Protein AF-A0A9D4WPU5-F1 (afdb_monomer)

pLDDT: mean 88.16, std 7.93, range [56.84, 96.0]

Nearest PDB structures (foldseek):
  7r2e-assembly1_A  TM=6.143E-01  e=4.279E-03  Homo sapiens
  7r2e-assembly2_B  TM=6.223E-01  e=8.852E-03  Homo sapiens
  3eay-assembly1_A  TM=6.093E-01  e=3.320E-02  Homo sapiens

Secondary structure (DSSP, 8-state):
-BTTTTEEEE--TT---GGG-HHHHHHHHHHHHHHHHHTT----PPPEEEE------SSSS-HHHHHHHHHHHHHHHT-S---TT-SS--SPPPHHHHHHHHHHHHHHHHHTT--

InterPro domains:
  IPR003653 Ulp1 protease family, C-terminal catalytic domain [PF02902] (8-72)
  IPR003653 Ulp1 protease family, C-terminal catalytic domain [PS50600] (1-74)
  IPR038765 Papain-like cysteine peptidase superfamily [SSF54001] (4-106)

Foldseek 3Di:
DDLVQLEAEDEFQAPDDCVVVVVVVVVVQVVSVVVCVVVVPPDPDDRHYAYALAAHDPDDPCRVLSVVLVVVLCVVVVDPDCDSDNDVDSHHDDPVSSVVSVVVVVVVCVVVVVD

Sequence (115 aa):
MDLSRLIVYYLDSLSGDWSKYPNMKKTVDAAIIKFRTKKNYRNRKDITWIRVQCPQQNNSVDCGFFVLRFMRDIIALNRIDIPKMYFEEYKSYSRANLDEMKDELCQFIVDQRII

Structure (mmCIF, N/CA/C/O backbone):
data_AF-A0A9D4WPU5-F1
#
_entry.id   AF-A0A9D4WPU5-F1
#
loop_
_atom_site.group_PDB
_atom_site.id
_atom_site.type_symbol
_atom_site.label_atom_id
_atom_site.label_alt_id
_atom_site.label_comp_id
_atom_site.label_asym_id
_atom_site.label_entity_id
_atom_site.label_seq_id
_atom_site.pdbx_PDB_ins_code
_atom_site.Cartn_x
_atom_site.Cartn_y
_atom_site.Cartn_z
_atom_site.occupancy
_atom_site.B_iso_or_equiv
_atom_site.auth_seq_id
_atom_site.auth_comp_id
_atom_site.auth_asym_id
_atom_site.auth_atom_id
_atom_site.pdbx_PDB_model_num
ATOM 1 N N . MET A 1 1 ? -7.110 -1.776 3.409 1.00 80.00 1 MET A N 1
ATOM 2 C CA . MET A 1 1 ? -7.495 -1.408 4.792 1.00 80.00 1 MET A CA 1
ATOM 3 C C . MET A 1 1 ? -8.722 -2.219 5.156 1.00 80.00 1 MET A C 1
ATOM 5 O O . MET A 1 1 ? -9.632 -2.273 4.341 1.00 80.00 1 MET A O 1
ATOM 9 N N . ASP A 1 2 ? -8.752 -2.831 6.336 1.00 84.19 2 ASP A N 1
ATOM 10 C CA . ASP A 1 2 ? -9.940 -3.513 6.855 1.00 84.19 2 ASP A CA 1
ATOM 11 C C . ASP A 1 2 ? -10.615 -2.609 7.891 1.00 84.19 2 ASP A C 1
ATOM 13 O O . ASP A 1 2 ? -10.183 -2.503 9.040 1.00 84.19 2 ASP A O 1
ATOM 17 N N . LEU A 1 3 ? -11.676 -1.921 7.469 1.00 81.94 3 LEU A N 1
ATOM 18 C CA . LEU A 1 3 ? -12.419 -0.979 8.310 1.00 81.94 3 LEU A CA 1
ATOM 19 C C . LEU A 1 3 ? -13.286 -1.673 9.370 1.00 81.94 3 LEU A C 1
ATOM 21 O O . LEU A 1 3 ? -13.652 -1.034 10.356 1.00 81.94 3 LEU A O 1
ATOM 25 N N . SER A 1 4 ? -13.603 -2.959 9.190 1.00 80.88 4 SER A N 1
ATOM 26 C CA . SER A 1 4 ? -14.373 -3.738 10.163 1.00 80.88 4 SER A CA 1
ATOM 27 C C . SER A 1 4 ? -13.510 -4.122 11.368 1.00 80.88 4 SER A C 1
ATOM 29 O O . SER A 1 4 ? -13.949 -4.019 12.517 1.00 80.88 4 SER A O 1
ATOM 31 N N . ARG A 1 5 ? -12.247 -4.489 11.106 1.00 84.19 5 ARG A N 1
ATOM 32 C CA . ARG A 1 5 ? -11.247 -4.856 12.119 1.00 84.19 5 ARG A CA 1
ATOM 33 C C . ARG A 1 5 ? -10.349 -3.695 12.544 1.00 84.19 5 ARG A C 1
ATOM 35 O O . ARG A 1 5 ? -9.633 -3.838 13.529 1.00 84.19 5 ARG A O 1
ATOM 42 N N . LEU A 1 6 ? -10.433 -2.553 11.856 1.00 89.19 6 LEU A N 1
ATOM 43 C CA . LEU A 1 6 ? -9.633 -1.340 12.085 1.00 89.19 6 LEU A CA 1
ATOM 44 C C . LEU A 1 6 ? -8.141 -1.560 11.845 1.00 89.19 6 LEU A C 1
ATOM 46 O O . LEU A 1 6 ? -7.293 -1.102 12.612 1.00 89.19 6 LEU A O 1
ATOM 50 N N . ILE A 1 7 ? -7.841 -2.267 10.758 1.00 91.00 7 ILE A N 1
ATOM 51 C CA . ILE A 1 7 ? -6.482 -2.614 10.366 1.00 91.00 7 ILE A CA 1
ATOM 52 C C . ILE A 1 7 ? -6.071 -1.798 9.143 1.00 91.00 7 ILE A C 1
ATOM 54 O O . ILE A 1 7 ? -6.731 -1.805 8.097 1.00 91.00 7 ILE A O 1
ATOM 58 N N . VAL A 1 8 ? -4.930 -1.127 9.263 1.00 92.88 8 VAL A N 1
ATOM 59 C CA . VAL A 1 8 ? -4.227 -0.477 8.161 1.00 92.88 8 VAL A CA 1
ATOM 60 C C . VAL A 1 8 ? -3.057 -1.359 7.756 1.00 92.88 8 VAL A C 1
ATOM 62 O O . VAL A 1 8 ? -2.141 -1.587 8.540 1.00 92.88 8 VAL A O 1
ATOM 65 N N . TYR A 1 9 ? -3.085 -1.840 6.518 1.00 93.62 9 TYR A N 1
ATOM 66 C CA . TYR A 1 9 ? -1.957 -2.537 5.913 1.00 93.62 9 TYR A CA 1
ATOM 67 C C . TYR A 1 9 ? -1.071 -1.498 5.230 1.00 93.62 9 TYR A C 1
ATOM 69 O O . TYR A 1 9 ? -1.534 -0.794 4.333 1.00 93.62 9 TYR A O 1
ATOM 77 N N . TYR A 1 10 ? 0.170 -1.374 5.691 1.00 94.06 10 TYR A N 1
ATOM 78 C CA . TYR A 1 10 ? 1.173 -0.469 5.141 1.00 94.06 10 TYR A CA 1
ATOM 79 C C . TYR A 1 10 ? 2.121 -1.255 4.237 1.00 94.06 10 TYR A C 1
ATOM 81 O O . TYR A 1 10 ? 2.782 -2.192 4.695 1.00 94.06 10 TYR A O 1
ATOM 89 N N . LEU A 1 11 ? 2.163 -0.863 2.965 1.00 93.19 11 LEU A N 1
ATOM 90 C CA . LEU A 1 11 ? 3.029 -1.417 1.931 1.00 93.19 11 LEU A CA 1
ATOM 91 C C . LEU A 1 11 ? 3.910 -0.290 1.399 1.00 93.19 11 LEU A C 1
ATOM 93 O O . LEU A 1 11 ? 3.409 0.793 1.107 1.00 93.19 11 LEU A O 1
ATOM 97 N N . ASP A 1 12 ? 5.207 -0.549 1.286 1.00 92.94 12 ASP A N 1
ATOM 98 C CA . ASP A 1 12 ? 6.205 0.441 0.888 1.00 92.94 12 ASP A CA 1
ATOM 99 C C . ASP A 1 12 ? 7.322 -0.255 0.110 1.00 92.94 12 ASP A C 1
ATOM 101 O O . ASP A 1 12 ? 8.012 -1.127 0.649 1.00 92.94 12 ASP A O 1
ATOM 105 N N . SER A 1 13 ? 7.482 0.120 -1.161 1.00 93.12 13 SER A N 1
ATOM 106 C CA . SER A 1 13 ? 8.464 -0.473 -2.071 1.00 93.12 13 SER A CA 1
ATOM 107 C C . SER A 1 13 ? 9.902 -0.019 -1.800 1.00 93.12 13 SER A C 1
ATOM 109 O O . SER A 1 13 ? 10.814 -0.573 -2.404 1.00 93.12 13 SER A O 1
ATOM 111 N N . LEU A 1 14 ? 10.133 0.952 -0.907 1.00 90.56 14 LEU A N 1
ATOM 112 C CA . LEU A 1 14 ? 11.459 1.475 -0.537 1.00 90.56 14 LEU A CA 1
ATOM 113 C C . LEU A 1 14 ? 11.880 1.116 0.900 1.00 90.56 14 LEU A C 1
ATOM 115 O O . LEU A 1 14 ? 12.785 1.722 1.477 1.00 90.56 14 LEU A O 1
ATOM 119 N N . SER A 1 15 ? 11.245 0.109 1.495 1.00 76.75 15 SER A N 1
ATOM 120 C CA . SER A 1 15 ? 11.591 -0.450 2.806 1.00 76.75 15 SER A CA 1
ATOM 121 C C . SER A 1 15 ? 11.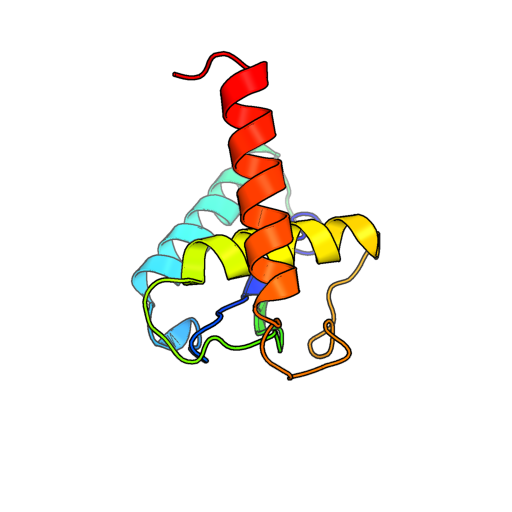501 0.564 3.950 1.00 76.75 15 SER A C 1
ATOM 123 O O . SER A 1 15 ? 12.269 0.514 4.916 1.00 76.75 15 SER A O 1
ATOM 125 N N . GLY A 1 16 ? 10.520 1.462 3.894 1.00 80.00 16 GLY A N 1
ATOM 126 C CA . GLY A 1 16 ? 10.171 2.347 4.997 1.00 80.00 16 GLY A CA 1
ATOM 127 C C . GLY A 1 16 ? 9.222 1.721 6.021 1.00 80.00 16 GLY A C 1
ATOM 128 O O . GLY A 1 16 ? 8.739 0.591 5.892 1.00 80.00 16 GLY A O 1
ATOM 129 N N . ASP A 1 17 ? 8.996 2.492 7.080 1.00 83.06 17 ASP A N 1
ATOM 130 C CA . ASP A 1 17 ? 8.005 2.248 8.123 1.00 83.06 17 ASP A CA 1
ATOM 131 C C . ASP A 1 17 ? 7.231 3.553 8.348 1.00 83.06 17 ASP A C 1
ATOM 133 O O . ASP A 1 17 ? 7.803 4.640 8.215 1.00 83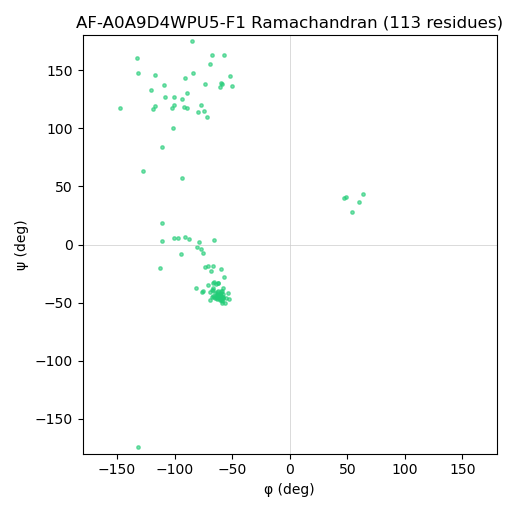.06 17 ASP A O 1
ATOM 137 N N . TRP A 1 18 ? 5.946 3.466 8.705 1.00 88.06 18 TRP A N 1
ATOM 138 C CA . TRP A 1 18 ? 5.102 4.649 8.918 1.00 88.06 18 TRP A CA 1
ATOM 139 C C . TRP A 1 18 ? 5.630 5.576 10.018 1.00 88.06 18 TRP A C 1
ATOM 141 O O . TRP A 1 18 ? 5.275 6.753 10.034 1.00 88.06 18 TRP A O 1
ATOM 151 N N . SER A 1 19 ? 6.474 5.085 10.934 1.00 87.56 19 SER A N 1
ATOM 152 C CA . SER A 1 19 ? 7.158 5.908 11.941 1.00 87.56 19 SER A CA 1
ATOM 153 C C . SER A 1 19 ? 8.003 7.025 11.324 1.00 87.56 19 SER A C 1
ATOM 155 O O . SER A 1 19 ? 8.129 8.087 11.931 1.00 87.56 19 SER A O 1
ATOM 157 N N . LYS A 1 20 ? 8.503 6.840 10.094 1.00 89.62 20 LYS A N 1
ATOM 158 C CA . LYS A 1 20 ? 9.205 7.882 9.328 1.00 89.62 20 LYS A CA 1
ATOM 159 C C . LYS A 1 20 ? 8.266 8.985 8.826 1.00 89.62 20 LYS A C 1
ATOM 161 O O . LYS A 1 20 ? 8.720 10.080 8.507 1.00 89.62 20 LYS A O 1
ATOM 166 N N . TYR A 1 21 ? 6.960 8.718 8.783 1.00 91.19 21 TYR A N 1
ATOM 167 C CA . TYR A 1 21 ? 5.935 9.604 8.229 1.00 91.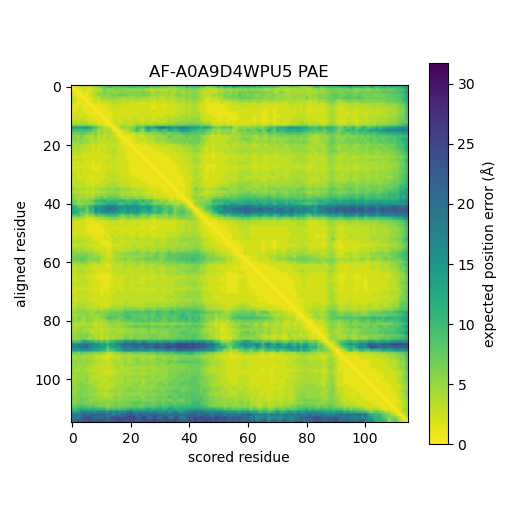19 21 TYR A CA 1
ATOM 168 C C . TYR A 1 21 ? 4.800 9.849 9.243 1.00 91.19 21 TYR A C 1
ATOM 170 O O . TYR A 1 21 ? 3.638 9.507 8.993 1.00 91.19 21 TYR A O 1
ATOM 178 N N . PRO A 1 22 ? 5.088 10.477 10.400 1.00 93.00 22 PRO A N 1
ATOM 179 C CA . PRO A 1 22 ? 4.116 10.627 11.485 1.00 93.00 22 PRO A CA 1
ATOM 180 C C . PRO A 1 22 ? 2.885 11.446 11.076 1.00 93.00 22 PRO A C 1
ATOM 182 O O . PRO A 1 22 ? 1.777 11.162 11.531 1.00 93.00 22 PRO A O 1
ATOM 185 N N . ASN A 1 23 ? 3.051 12.429 10.187 1.00 95.94 23 ASN A N 1
ATOM 186 C CA . ASN A 1 23 ? 1.935 13.227 9.677 1.00 95.94 23 ASN A CA 1
ATOM 187 C C . ASN A 1 23 ? 1.010 12.400 8.778 1.00 95.94 23 ASN A C 1
ATOM 189 O O . ASN A 1 23 ? -0.205 12.486 8.922 1.00 95.94 23 ASN A O 1
ATOM 193 N N . MET A 1 24 ? 1.566 11.540 7.919 1.00 94.25 24 MET A N 1
ATOM 194 C CA . MET A 1 24 ? 0.777 10.610 7.107 1.00 94.25 24 MET A CA 1
ATOM 195 C C . MET A 1 24 ? -0.027 9.668 8.007 1.00 94.25 24 MET A C 1
ATOM 197 O O . MET A 1 24 ? -1.237 9.535 7.821 1.00 94.25 24 MET A O 1
ATOM 201 N N . LYS A 1 25 ? 0.618 9.070 9.019 1.00 94.44 25 LYS A N 1
ATOM 202 C CA . LYS A 1 25 ? -0.065 8.190 9.974 1.00 94.44 25 LYS A CA 1
ATOM 203 C C . LYS A 1 25 ? -1.233 8.908 10.658 1.00 94.44 25 LYS A C 1
ATOM 205 O O . LYS A 1 25 ? -2.352 8.402 10.634 1.00 94.44 25 LYS A O 1
ATOM 210 N N . LYS A 1 26 ? -0.996 10.108 11.203 1.00 95.19 26 LYS A N 1
ATOM 211 C CA . LYS A 1 26 ? -2.032 10.926 11.859 1.00 95.19 26 LYS A CA 1
ATOM 212 C C . LYS A 1 26 ? -3.196 11.249 10.923 1.00 95.19 26 LYS A C 1
ATOM 214 O O . LYS A 1 26 ? -4.348 11.146 11.336 1.00 95.19 26 LYS A O 1
ATOM 219 N N . THR A 1 27 ? -2.914 11.607 9.671 1.00 96.00 27 THR A N 1
ATOM 220 C CA . THR A 1 27 ? -3.948 11.912 8.673 1.00 96.00 27 THR A CA 1
ATOM 221 C C . THR A 1 27 ? -4.814 10.693 8.364 1.00 96.00 27 THR A C 1
ATOM 223 O O . THR A 1 27 ? -6.041 10.802 8.350 1.00 96.00 27 THR A O 1
ATOM 226 N N . VAL A 1 28 ? -4.201 9.523 8.166 1.00 94.50 28 VAL A N 1
ATOM 227 C CA . VAL A 1 28 ? -4.936 8.273 7.920 1.00 94.50 28 VAL A CA 1
ATOM 228 C C . VAL A 1 28 ? -5.756 7.871 9.148 1.00 94.50 28 VAL A C 1
ATOM 230 O O . VAL A 1 28 ? -6.941 7.567 9.010 1.00 94.50 28 VAL A O 1
ATOM 233 N N . ASP A 1 29 ? -5.177 7.945 10.350 1.00 93.88 29 ASP A N 1
ATOM 234 C CA . ASP A 1 29 ? -5.887 7.650 11.599 1.00 93.88 29 ASP A CA 1
ATOM 235 C C . ASP A 1 29 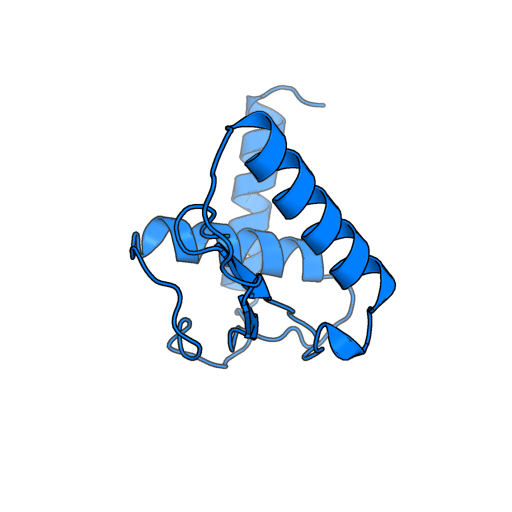? -7.118 8.558 11.767 1.00 93.88 29 ASP A C 1
ATOM 237 O O . ASP A 1 29 ? -8.223 8.079 12.034 1.00 93.8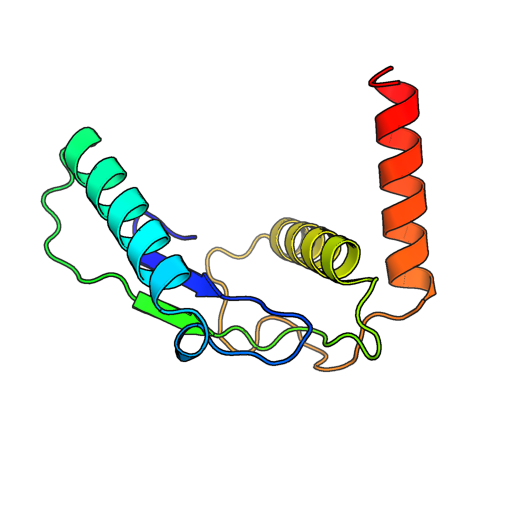8 29 ASP A O 1
ATOM 241 N N . ALA A 1 30 ? -6.962 9.865 11.530 1.00 93.69 30 ALA A N 1
ATOM 242 C CA . ALA A 1 30 ? -8.056 10.830 11.594 1.00 93.69 30 ALA A CA 1
ATOM 243 C C . ALA A 1 30 ? -9.159 10.535 10.563 1.00 93.69 30 ALA A C 1
ATOM 245 O O . ALA A 1 30 ? -10.347 10.638 10.883 1.00 93.69 30 ALA A O 1
ATOM 246 N N . ALA A 1 31 ? -8.794 10.132 9.341 1.00 93.12 31 ALA A N 1
ATOM 247 C CA . ALA A 1 31 ? -9.755 9.753 8.308 1.00 93.12 31 ALA A CA 1
ATOM 248 C C . ALA A 1 31 ? -10.577 8.515 8.713 1.00 93.12 31 ALA A C 1
ATOM 250 O O . ALA A 1 31 ? -11.802 8.516 8.562 1.00 93.12 31 ALA A O 1
ATOM 251 N N . ILE A 1 32 ? -9.932 7.498 9.292 1.00 91.75 32 ILE A N 1
ATOM 252 C CA . ILE A 1 32 ? -10.597 6.283 9.789 1.00 91.75 32 ILE A CA 1
ATOM 253 C C . ILE A 1 32 ? -11.540 6.618 10.947 1.00 91.75 32 ILE A C 1
ATOM 255 O O . ILE A 1 32 ? -12.691 6.177 10.951 1.00 91.75 32 ILE A O 1
ATOM 259 N N . ILE A 1 33 ? -11.087 7.425 11.913 1.00 89.75 33 ILE A N 1
ATOM 260 C CA . ILE A 1 33 ? -11.921 7.877 13.036 1.00 89.75 33 ILE A CA 1
ATOM 261 C C . ILE A 1 33 ? -13.148 8.625 12.507 1.00 89.75 33 ILE A C 1
ATOM 263 O O . ILE A 1 33 ? -14.277 8.287 12.862 1.00 89.75 33 ILE A O 1
ATOM 267 N N . LYS A 1 34 ? -12.956 9.576 11.584 1.00 90.69 34 LYS A N 1
ATOM 268 C CA . LYS A 1 34 ? -14.052 10.336 10.966 1.00 90.69 34 LYS A CA 1
ATOM 269 C C . LYS A 1 34 ? -15.045 9.427 10.238 1.00 90.69 34 LYS A C 1
ATOM 271 O O . LYS A 1 34 ? -16.254 9.632 10.357 1.00 90.69 34 LYS A O 1
ATOM 276 N N . PHE A 1 35 ? -14.562 8.424 9.504 1.00 88.44 35 PHE A N 1
ATOM 277 C CA . PHE A 1 35 ? -15.416 7.445 8.827 1.00 88.44 35 PHE A CA 1
ATOM 278 C C . PHE A 1 35 ? -16.264 6.642 9.823 1.00 88.44 35 PHE A C 1
ATOM 280 O O . PHE A 1 35 ? -17.473 6.504 9.630 1.00 88.44 35 PHE A O 1
ATOM 287 N N . ARG A 1 36 ? -15.662 6.164 10.918 1.00 86.38 36 ARG A N 1
ATOM 288 C CA . ARG A 1 36 ? -16.372 5.401 11.958 1.00 86.38 36 ARG A CA 1
ATOM 289 C C . ARG A 1 36 ? -17.451 6.219 12.642 1.00 86.38 36 ARG A C 1
ATOM 291 O O . ARG A 1 36 ? -18.571 5.728 12.776 1.00 86.38 36 ARG A O 1
ATOM 298 N N . THR A 1 37 ? -17.127 7.454 13.024 1.00 86.31 37 THR A N 1
ATOM 299 C CA . THR A 1 37 ? -18.085 8.378 13.638 1.00 86.31 37 THR A CA 1
ATOM 300 C C . THR A 1 37 ? -19.278 8.594 12.713 1.00 86.31 37 THR A C 1
ATOM 302 O O . THR A 1 37 ? -20.416 8.459 13.148 1.00 86.31 37 THR A O 1
ATOM 305 N N . LYS A 1 38 ? -19.041 8.814 11.411 1.00 88.19 38 LYS A N 1
ATOM 306 C CA . LYS A 1 38 ? -20.119 8.948 10.414 1.00 88.19 38 LYS A CA 1
ATOM 307 C C . LYS A 1 38 ? -20.982 7.692 10.262 1.00 88.19 38 LYS A C 1
ATOM 309 O O . LYS A 1 38 ? -22.167 7.807 9.972 1.00 88.19 38 LYS A O 1
ATOM 314 N N . LYS A 1 39 ? -20.404 6.501 10.420 1.00 85.69 39 LYS A N 1
ATOM 315 C CA . LYS A 1 39 ? -21.120 5.217 10.337 1.00 85.69 39 LYS A CA 1
ATOM 316 C C . LYS A 1 39 ? -21.728 4.769 11.673 1.00 85.69 39 LYS A C 1
ATOM 318 O O . LYS A 1 39 ? -22.272 3.673 11.737 1.00 85.69 39 LYS A O 1
ATOM 323 N N . ASN A 1 40 ? -21.655 5.594 12.725 1.00 82.06 40 ASN A N 1
ATOM 324 C CA . ASN A 1 40 ? -22.115 5.274 14.082 1.00 82.06 40 ASN A CA 1
ATOM 325 C C . ASN A 1 40 ? -21.511 3.978 14.656 1.00 82.06 40 ASN A C 1
ATOM 327 O O . ASN A 1 40 ? -22.112 3.319 15.509 1.00 82.06 40 ASN A O 1
ATOM 331 N N . TYR A 1 41 ? -20.302 3.606 14.223 1.00 81.69 41 TYR A N 1
ATOM 332 C CA . TYR A 1 41 ? -19.612 2.451 14.784 1.00 81.69 41 TYR A CA 1
ATOM 333 C C . TYR A 1 41 ? -19.128 2.776 16.199 1.00 81.69 41 TYR A C 1
ATOM 335 O O . TYR A 1 41 ? -18.181 3.535 16.387 1.00 81.69 41 TYR A O 1
ATOM 343 N N . ARG A 1 42 ? -19.754 2.155 17.204 1.00 69.62 42 ARG A N 1
ATOM 344 C CA . ARG A 1 42 ? -19.439 2.347 18.635 1.00 69.62 42 ARG A CA 1
ATOM 345 C C . ARG A 1 42 ? -18.206 1.582 19.118 1.00 69.62 42 ARG A C 1
ATOM 347 O O . ARG A 1 42 ? -17.898 1.607 20.307 1.00 69.62 42 ARG A O 1
ATOM 354 N N . ASN A 1 43 ? -17.526 0.864 18.224 1.00 68.44 43 ASN A N 1
ATOM 355 C CA . ASN A 1 43 ? -16.360 0.075 18.596 1.00 68.44 43 ASN A CA 1
ATOM 356 C C . ASN A 1 43 ? -15.293 1.019 19.179 1.00 68.44 43 ASN A C 1
ATOM 358 O O . ASN A 1 43 ? -15.080 2.091 18.620 1.00 68.44 43 ASN A O 1
ATOM 362 N N . ARG A 1 44 ? -14.646 0.656 20.290 1.00 68.81 44 ARG A N 1
ATOM 363 C CA . ARG A 1 44 ? -13.581 1.462 20.929 1.00 68.81 44 ARG A CA 1
ATOM 364 C C . ARG A 1 44 ? -12.175 0.963 20.603 1.00 68.81 44 ARG A C 1
ATOM 366 O O . ARG A 1 44 ? -11.210 1.473 21.145 1.00 68.81 44 ARG A O 1
ATOM 373 N N . LYS A 1 45 ? -12.066 -0.035 19.725 1.00 79.69 45 LYS A N 1
ATOM 374 C CA . LYS A 1 45 ? -10.777 -0.582 19.306 1.00 79.69 45 LYS A CA 1
ATOM 375 C C . LYS A 1 45 ? -9.895 0.491 18.661 1.00 79.69 45 LYS A C 1
ATOM 377 O O . LYS A 1 45 ? -10.383 1.298 17.851 1.00 79.69 45 LYS A O 1
ATOM 382 N N . ASP A 1 46 ? -8.618 0.433 19.020 1.00 86.94 46 ASP A N 1
ATOM 383 C CA . ASP A 1 46 ? -7.544 1.219 18.429 1.00 86.94 46 ASP A CA 1
ATOM 384 C C . ASP A 1 46 ? -7.255 0.771 16.995 1.00 86.94 46 ASP A C 1
ATOM 386 O O . ASP A 1 46 ? -7.535 -0.364 16.598 1.00 86.94 46 ASP A O 1
ATOM 390 N N . ILE A 1 47 ? -6.703 1.689 16.205 1.00 92.25 47 ILE A N 1
ATOM 391 C CA . ILE A 1 47 ? -6.297 1.410 14.828 1.00 92.25 47 ILE A CA 1
ATOM 392 C C . ILE A 1 47 ? -4.977 0.642 14.862 1.00 92.25 47 ILE A C 1
ATOM 394 O O . ILE A 1 47 ? -3.966 1.145 15.352 1.00 92.25 47 ILE A O 1
ATOM 398 N N . THR A 1 48 ? -4.980 -0.566 14.304 1.00 92.69 48 THR A N 1
ATOM 399 C CA . THR A 1 48 ? -3.783 -1.406 14.206 1.00 92.69 48 THR A CA 1
ATOM 400 C C . THR A 1 48 ? -3.106 -1.181 12.861 1.00 92.69 48 THR A C 1
ATOM 402 O O . THR A 1 48 ? -3.731 -1.340 11.816 1.00 92.69 48 THR A O 1
ATOM 405 N N . TRP A 1 49 ? -1.821 -0.836 12.875 1.00 93.56 49 TRP A N 1
ATOM 406 C CA . TRP A 1 49 ? -1.004 -0.720 11.667 1.00 93.56 49 TRP A CA 1
ATOM 407 C C . TRP A 1 49 ? -0.148 -1.976 11.505 1.00 93.56 49 TRP A C 1
ATOM 409 O O . TRP A 1 49 ? 0.558 -2.373 12.430 1.00 93.56 49 TRP A O 1
ATOM 419 N N . ILE A 1 50 ? -0.216 -2.610 10.336 1.00 92.06 50 ILE A N 1
ATOM 420 C CA . ILE A 1 50 ? 0.552 -3.809 9.993 1.00 92.06 50 ILE A CA 1
ATOM 421 C C . ILE A 1 50 ? 1.473 -3.468 8.832 1.00 92.06 50 ILE A C 1
ATOM 423 O O . ILE A 1 50 ? 1.010 -3.128 7.744 1.00 92.06 50 ILE A O 1
ATOM 427 N N . ARG A 1 51 ? 2.783 -3.593 9.054 1.00 91.69 51 ARG A N 1
ATOM 428 C CA . ARG A 1 51 ? 3.779 -3.467 7.989 1.00 91.69 51 ARG A CA 1
ATOM 429 C C . ARG A 1 51 ? 3.817 -4.782 7.234 1.00 91.69 51 ARG A C 1
ATOM 431 O O . ARG A 1 51 ? 4.206 -5.798 7.810 1.00 91.69 51 ARG A O 1
ATOM 438 N N . VAL A 1 52 ? 3.413 -4.758 5.973 1.00 91.50 52 VAL A N 1
ATOM 439 C CA . VAL A 1 52 ? 3.438 -5.935 5.106 1.00 91.50 52 VAL A CA 1
ATOM 440 C C . VAL A 1 52 ? 4.793 -5.987 4.414 1.00 91.50 52 VAL A C 1
ATOM 442 O O . VAL A 1 52 ? 5.274 -4.993 3.868 1.00 91.50 52 VAL A O 1
ATOM 445 N N . GLN A 1 53 ? 5.424 -7.151 4.461 1.00 90.00 53 GLN A N 1
ATOM 446 C CA . GLN A 1 53 ? 6.633 -7.420 3.705 1.00 90.00 53 GLN A CA 1
ATOM 447 C C . GLN A 1 53 ? 6.245 -7.615 2.241 1.00 90.00 53 GLN A C 1
ATOM 449 O O . GLN A 1 53 ? 5.485 -8.524 1.920 1.00 90.00 53 GLN A O 1
ATOM 454 N N . CYS A 1 54 ? 6.707 -6.710 1.383 1.00 91.56 54 CYS A N 1
ATOM 455 C CA . CYS A 1 54 ? 6.327 -6.634 -0.025 1.00 91.56 54 CYS A CA 1
ATOM 456 C C . CYS A 1 54 ? 7.567 -6.491 -0.922 1.00 91.56 54 CYS A C 1
ATOM 458 O O . CYS A 1 54 ? 8.625 -6.094 -0.422 1.00 91.56 54 CYS A O 1
ATOM 460 N N . PRO A 1 55 ? 7.458 -6.793 -2.227 1.00 93.19 55 PRO A N 1
ATOM 461 C CA . PRO A 1 55 ? 8.519 -6.565 -3.205 1.00 93.19 55 PRO A CA 1
ATOM 462 C C . PRO A 1 55 ? 9.086 -5.145 -3.154 1.00 93.19 55 PRO A C 1
ATOM 464 O O . PRO A 1 55 ? 8.349 -4.164 -3.055 1.00 93.19 55 PRO A O 1
ATOM 467 N N . GLN A 1 56 ? 10.412 -5.039 -3.221 1.00 92.81 56 GLN A N 1
ATOM 468 C CA . GLN A 1 56 ? 11.141 -3.781 -3.049 1.00 92.81 56 GLN A CA 1
ATOM 469 C C . GLN A 1 56 ? 11.719 -3.312 -4.376 1.00 92.81 56 GLN A C 1
ATOM 471 O O . GLN A 1 56 ? 12.244 -4.125 -5.127 1.00 92.81 56 GLN A O 1
ATOM 476 N N . GLN A 1 57 ? 11.635 -2.023 -4.681 1.00 92.62 57 GLN A N 1
ATOM 477 C CA . GLN A 1 57 ? 12.245 -1.454 -5.878 1.00 92.62 57 GLN A CA 1
ATOM 478 C C . GLN A 1 57 ? 13.718 -1.117 -5.632 1.00 92.62 57 GLN A C 1
ATOM 480 O O . GLN A 1 57 ? 14.100 -0.693 -4.544 1.00 92.62 57 GLN A O 1
ATOM 485 N N . ASN A 1 58 ? 14.532 -1.233 -6.680 1.00 91.12 58 ASN A N 1
ATOM 486 C CA . ASN A 1 58 ? 15.957 -0.883 -6.632 1.00 91.12 58 ASN A CA 1
ATOM 487 C C . ASN A 1 58 ? 16.244 0.531 -7.176 1.00 91.12 58 ASN A C 1
ATOM 489 O O . ASN A 1 58 ? 17.398 0.918 -7.328 1.00 91.12 58 ASN A O 1
ATOM 493 N N . ASN A 1 59 ? 15.200 1.293 -7.512 1.00 90.31 59 ASN A N 1
ATOM 494 C CA . ASN A 1 59 ? 15.275 2.658 -8.042 1.00 90.31 59 ASN A CA 1
ATOM 495 C C . ASN A 1 59 ? 14.298 3.577 -7.286 1.00 90.31 59 ASN A C 1
ATOM 497 O O . ASN A 1 59 ? 13.689 3.152 -6.315 1.00 90.31 59 ASN A O 1
ATOM 501 N N . SER A 1 60 ? 14.137 4.836 -7.690 1.00 89.62 60 SER A N 1
ATOM 502 C CA . SER A 1 60 ? 13.217 5.793 -7.047 1.00 89.62 60 SER A CA 1
ATOM 503 C C . SER A 1 60 ? 12.001 6.169 -7.903 1.00 89.62 60 SER A C 1
ATOM 505 O O . SER A 1 60 ? 11.201 6.998 -7.478 1.00 89.62 60 SER A O 1
ATOM 507 N N . VAL A 1 61 ? 11.849 5.575 -9.090 1.00 92.25 61 VAL A N 1
ATOM 508 C CA . VAL A 1 61 ? 10.906 6.038 -10.125 1.00 92.25 61 VAL A CA 1
ATOM 509 C C . VAL A 1 61 ? 9.751 5.073 -10.383 1.00 92.25 61 VAL A C 1
ATOM 511 O O . VAL A 1 61 ? 8.709 5.494 -10.873 1.00 92.25 61 VAL A O 1
ATOM 514 N N . ASP A 1 62 ? 9.891 3.798 -10.013 1.00 94.00 62 ASP A N 1
ATOM 515 C CA . ASP A 1 62 ? 8.870 2.780 -10.284 1.00 94.00 62 ASP A CA 1
ATOM 516 C C . ASP A 1 62 ? 7.833 2.619 -9.150 1.00 94.00 62 ASP A C 1
ATOM 518 O O . ASP A 1 62 ? 6.969 1.747 -9.230 1.00 94.00 62 ASP A O 1
ATOM 522 N N . CYS A 1 63 ? 7.853 3.460 -8.107 1.00 93.69 63 CYS A N 1
ATOM 523 C CA . CYS A 1 63 ? 7.010 3.273 -6.912 1.00 93.69 63 CYS A CA 1
ATOM 524 C C . CYS A 1 63 ? 5.512 3.231 -7.213 1.00 93.69 63 CYS A C 1
ATOM 526 O O . CYS A 1 63 ? 4.797 2.413 -6.634 1.00 93.69 63 CYS A O 1
ATOM 528 N N . GLY A 1 64 ? 5.044 4.038 -8.168 1.00 93.56 64 GLY A N 1
ATOM 529 C CA . GLY A 1 64 ? 3.658 3.988 -8.633 1.00 93.56 64 GLY A CA 1
ATOM 530 C C . GLY A 1 64 ? 3.286 2.623 -9.221 1.00 93.56 64 GLY A C 1
ATOM 531 O O . GLY A 1 64 ? 2.237 2.079 -8.888 1.00 93.56 64 GLY A O 1
ATOM 532 N N . PHE A 1 65 ? 4.169 2.022 -10.023 1.00 94.62 65 PHE A N 1
ATOM 533 C CA . PHE A 1 65 ? 3.936 0.708 -10.630 1.00 94.62 65 PHE A CA 1
ATOM 534 C C . PHE A 1 65 ? 3.991 -0.426 -9.607 1.00 94.62 65 PHE A C 1
ATOM 536 O O . PHE A 1 65 ? 3.192 -1.355 -9.691 1.00 94.62 65 PHE A O 1
ATOM 543 N N . PHE A 1 66 ? 4.858 -0.325 -8.596 1.00 95.12 66 PHE A N 1
ATOM 544 C CA . PHE A 1 66 ? 4.853 -1.262 -7.469 1.00 95.12 66 PHE A CA 1
ATOM 545 C C . PHE A 1 66 ? 3.532 -1.199 -6.699 1.00 95.12 66 PHE A C 1
ATOM 547 O O . PHE A 1 66 ? 2.944 -2.242 -6.427 1.00 95.12 66 PHE A O 1
ATOM 554 N N . VAL A 1 67 ? 3.022 0.003 -6.404 1.00 94.69 67 VAL A N 1
ATOM 555 C CA . VAL A 1 67 ? 1.721 0.178 -5.734 1.00 94.69 67 VAL A CA 1
ATOM 556 C C . VAL A 1 67 ? 0.578 -0.396 -6.572 1.00 94.69 67 VAL A C 1
ATOM 558 O O . VAL A 1 67 ? -0.264 -1.115 -6.032 1.00 94.69 67 VAL A O 1
ATOM 561 N N . LEU A 1 68 ? 0.562 -0.143 -7.884 1.00 94.94 68 LEU A N 1
ATOM 562 C CA . LEU A 1 68 ? -0.427 -0.735 -8.792 1.00 94.94 68 LEU A CA 1
ATOM 563 C C . LEU A 1 68 ? -0.355 -2.267 -8.782 1.00 94.94 68 LEU A C 1
ATOM 565 O O . LEU A 1 68 ? -1.385 -2.929 -8.651 1.00 94.94 68 LEU A O 1
ATOM 569 N N . ARG A 1 69 ? 0.856 -2.832 -8.841 1.00 94.31 69 ARG A N 1
ATOM 570 C CA . ARG A 1 69 ? 1.055 -4.281 -8.795 1.00 94.31 69 ARG A CA 1
ATOM 571 C C . ARG A 1 69 ? 0.629 -4.881 -7.454 1.00 94.31 69 ARG A C 1
ATOM 573 O O . ARG A 1 69 ? -0.064 -5.891 -7.453 1.00 94.31 69 ARG A O 1
ATOM 580 N N . PHE A 1 70 ? 0.936 -4.232 -6.324 1.00 93.94 70 PHE A N 1
ATOM 581 C CA . PHE A 1 70 ? 0.443 -4.659 -5.007 1.00 93.94 70 PHE A CA 1
ATOM 582 C C . PHE A 1 70 ? -1.082 -4.761 -4.990 1.00 93.94 70 PHE A C 1
ATOM 584 O O . PHE A 1 70 ? -1.620 -5.747 -4.497 1.00 93.94 70 PHE A O 1
ATOM 591 N N . MET A 1 71 ? -1.782 -3.756 -5.526 1.00 93.50 71 MET A N 1
ATOM 592 C CA . MET A 1 71 ? -3.245 -3.768 -5.578 1.00 93.50 71 MET A CA 1
ATOM 593 C C . MET A 1 71 ? -3.773 -4.911 -6.449 1.00 93.50 71 MET A C 1
ATOM 595 O O . MET A 1 71 ? -4.692 -5.606 -6.017 1.00 93.50 71 MET A O 1
ATOM 599 N N . ARG A 1 72 ? -3.173 -5.142 -7.626 1.00 92.19 72 ARG A N 1
ATOM 600 C CA . ARG A 1 72 ? -3.537 -6.259 -8.513 1.00 92.19 72 ARG A CA 1
ATOM 601 C C . ARG A 1 72 ? -3.368 -7.604 -7.813 1.00 92.19 72 ARG A C 1
ATOM 603 O O . ARG A 1 72 ? -4.313 -8.385 -7.779 1.00 92.19 72 ARG A O 1
ATOM 610 N N . ASP A 1 73 ? -2.211 -7.839 -7.202 1.00 91.69 73 ASP A N 1
ATOM 611 C CA . ASP A 1 73 ? -1.900 -9.111 -6.548 1.00 91.69 73 ASP A CA 1
ATOM 612 C C . ASP A 1 73 ? -2.799 -9.353 -5.318 1.00 91.69 73 ASP A C 1
ATOM 614 O O . ASP A 1 73 ? -3.286 -10.465 -5.120 1.00 91.69 73 ASP A O 1
ATOM 618 N N . ILE A 1 74 ? -3.102 -8.311 -4.528 1.00 91.94 74 ILE A N 1
ATOM 619 C CA . ILE A 1 74 ? -4.044 -8.397 -3.393 1.00 91.94 74 ILE A CA 1
ATOM 620 C C . ILE A 1 74 ? -5.449 -8.794 -3.861 1.00 91.94 74 ILE A C 1
ATOM 622 O O . ILE A 1 74 ? -6.092 -9.643 -3.240 1.00 91.94 74 ILE A O 1
ATOM 626 N N . ILE A 1 75 ? -5.932 -8.188 -4.949 1.00 90.88 75 ILE A N 1
ATOM 627 C CA . ILE A 1 75 ? -7.249 -8.502 -5.516 1.00 90.88 75 ILE A CA 1
ATOM 628 C C . ILE A 1 75 ? -7.256 -9.924 -6.087 1.00 90.88 75 ILE A C 1
ATOM 630 O O . ILE A 1 75 ? -8.185 -10.680 -5.812 1.00 90.88 75 ILE A O 1
ATOM 634 N N . ALA A 1 76 ? -6.217 -10.304 -6.835 1.00 89.88 76 ALA A N 1
ATOM 635 C CA . ALA A 1 76 ? -6.113 -11.611 -7.480 1.00 89.88 76 ALA A CA 1
ATOM 636 C C . ALA A 1 76 ? -6.059 -12.766 -6.469 1.00 89.88 76 ALA A C 1
ATOM 638 O O . ALA A 1 76 ? -6.714 -13.789 -6.661 1.00 89.88 76 ALA A O 1
ATOM 639 N N . LEU A 1 77 ? -5.322 -12.595 -5.367 1.00 86.69 77 LEU A N 1
ATOM 640 C CA . LEU A 1 77 ? -5.257 -13.587 -4.293 1.00 86.69 77 LEU A CA 1
ATOM 641 C C . LEU A 1 77 ? -6.579 -13.711 -3.522 1.00 86.69 77 LEU A C 1
ATOM 643 O O . LEU A 1 77 ? -6.813 -14.748 -2.902 1.00 86.69 77 LEU A O 1
ATOM 647 N N . ASN A 1 78 ? -7.422 -12.669 -3.547 1.00 84.44 78 ASN A N 1
ATOM 648 C CA . ASN A 1 78 ? -8.775 -12.644 -2.985 1.00 84.44 78 ASN A CA 1
ATOM 649 C C . ASN A 1 78 ? -8.867 -13.207 -1.549 1.00 8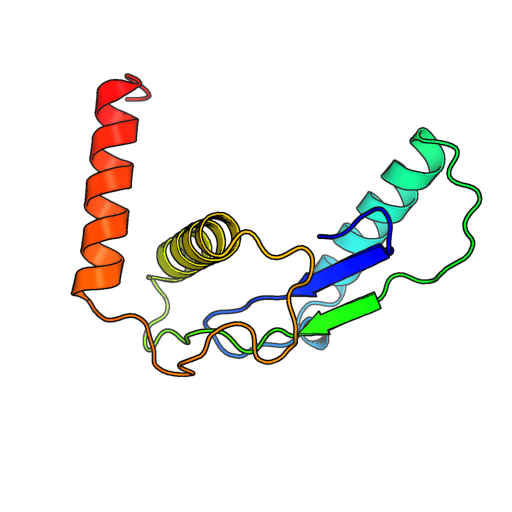4.44 78 ASN A C 1
ATOM 651 O O . ASN A 1 78 ? -9.786 -13.946 -1.190 1.00 84.44 78 ASN A O 1
ATOM 655 N N . ARG A 1 79 ? -7.871 -12.887 -0.716 1.00 85.12 79 ARG A N 1
ATOM 656 C CA . ARG A 1 79 ? -7.817 -13.307 0.691 1.00 85.12 79 ARG A CA 1
ATOM 657 C C . ARG A 1 79 ? -8.482 -12.256 1.577 1.00 85.12 79 ARG A C 1
ATOM 659 O O . ARG A 1 79 ? -8.323 -11.059 1.354 1.00 85.12 79 ARG A O 1
ATOM 666 N N . ILE A 1 80 ? -9.174 -12.710 2.623 1.00 80.44 80 ILE A N 1
ATOM 667 C CA . ILE A 1 80 ? -9.805 -11.826 3.622 1.00 80.44 80 ILE A CA 1
ATOM 668 C C . ILE A 1 80 ? -8.738 -11.053 4.415 1.00 80.44 80 ILE A C 1
ATOM 670 O O . ILE A 1 80 ? -8.948 -9.901 4.792 1.00 80.44 80 ILE A O 1
ATOM 674 N N . ASP A 1 81 ? -7.577 -11.675 4.629 1.00 84.25 81 ASP A N 1
ATOM 675 C CA . ASP A 1 81 ? -6.504 -11.139 5.457 1.00 84.25 81 ASP A CA 1
ATOM 676 C C . ASP A 1 81 ? -5.245 -10.882 4.621 1.00 84.25 81 ASP A C 1
ATOM 678 O O . ASP A 1 81 ? -4.907 -11.657 3.724 1.00 84.25 81 ASP A O 1
ATOM 682 N N . ILE A 1 82 ? -4.498 -9.834 4.982 1.00 89.12 82 ILE A N 1
ATOM 683 C CA . ILE A 1 82 ? -3.161 -9.548 4.443 1.00 89.12 82 ILE A CA 1
ATOM 684 C C . ILE A 1 82 ? -2.135 -9.763 5.572 1.00 89.12 82 ILE A C 1
ATOM 686 O O . ILE A 1 82 ? -1.798 -8.816 6.291 1.00 89.12 82 ILE A O 1
ATOM 690 N N . PRO A 1 83 ? -1.679 -11.007 5.824 1.00 87.12 83 PRO A N 1
ATOM 691 C CA . PRO A 1 83 ? -0.613 -11.279 6.787 1.00 87.12 83 PRO A CA 1
ATOM 692 C C . PRO A 1 83 ? 0.673 -10.509 6.470 1.00 87.12 83 PRO A C 1
ATOM 694 O O . PRO A 1 83 ? 0.901 -10.056 5.354 1.00 87.12 83 PRO A O 1
ATOM 697 N N . LYS A 1 84 ? 1.569 -10.408 7.457 1.00 86.19 84 LYS A N 1
ATOM 698 C CA . LYS A 1 84 ? 2.881 -9.765 7.282 1.00 86.19 84 LYS A CA 1
ATOM 699 C C . LYS A 1 84 ? 3.670 -10.358 6.106 1.00 86.19 84 LYS A C 1
ATOM 701 O O . LYS A 1 84 ? 4.265 -9.599 5.353 1.00 86.19 84 LYS A O 1
ATOM 706 N N . MET A 1 85 ? 3.638 -11.683 5.954 1.00 84.94 85 MET A N 1
ATOM 707 C CA . MET A 1 85 ? 4.256 -12.443 4.859 1.00 84.94 85 MET A CA 1
ATOM 708 C C . MET A 1 85 ? 3.242 -12.670 3.728 1.00 84.94 85 MET A C 1
ATOM 710 O O . MET A 1 85 ? 2.881 -13.807 3.441 1.00 84.94 85 MET A O 1
ATOM 714 N N . TYR A 1 86 ? 2.675 -11.600 3.170 1.00 85.75 86 TYR A N 1
ATOM 715 C CA . TYR A 1 86 ? 1.632 -11.751 2.149 1.00 85.75 86 TYR A CA 1
ATOM 716 C C . TYR A 1 86 ? 2.190 -12.157 0.788 1.00 85.75 86 TYR A C 1
ATOM 718 O O . TYR A 1 86 ? 1.609 -12.991 0.100 1.00 85.75 86 TYR A O 1
ATOM 726 N N . PHE A 1 87 ? 3.315 -11.552 0.416 1.00 86.38 87 PHE A N 1
ATOM 727 C CA . PHE A 1 87 ? 3.987 -11.805 -0.845 1.00 86.38 87 PHE A CA 1
ATOM 728 C C . PHE A 1 87 ? 5.008 -12.920 -0.621 1.00 86.38 87 PHE A C 1
ATOM 730 O O . PHE A 1 87 ? 5.906 -12.786 0.211 1.00 86.38 87 PHE A O 1
ATOM 737 N N . GLU A 1 88 ? 4.824 -14.036 -1.327 1.00 68.69 88 GLU A N 1
ATOM 738 C CA . GLU A 1 88 ? 5.616 -15.264 -1.152 1.00 68.69 88 GLU A CA 1
ATOM 739 C C . GLU A 1 88 ? 7.081 -15.083 -1.578 1.00 68.69 88 GLU A C 1
ATOM 741 O O . GLU A 1 88 ? 7.964 -15.799 -1.108 1.00 68.69 88 GLU A O 1
ATOM 746 N N . GLU A 1 89 ? 7.370 -14.050 -2.372 1.00 62.31 89 GLU A N 1
ATOM 747 C CA . GLU A 1 89 ? 8.722 -13.662 -2.735 1.00 62.31 89 GLU A CA 1
ATOM 748 C C . GLU A 1 89 ? 9.017 -12.239 -2.250 1.00 62.31 89 GLU A C 1
ATOM 750 O O . GLU A 1 89 ? 8.464 -11.259 -2.739 1.00 62.31 89 GLU A O 1
ATOM 755 N N . TYR A 1 90 ? 9.985 -12.098 -1.341 1.00 63.22 90 TYR A N 1
ATOM 756 C CA . TYR A 1 90 ? 10.610 -10.802 -1.023 1.00 63.22 90 TYR A CA 1
ATOM 757 C C . TYR A 1 90 ? 11.412 -10.227 -2.209 1.00 63.22 90 TYR A C 1
ATOM 759 O O . TYR A 1 90 ? 12.110 -9.219 -2.079 1.00 63.22 90 TYR A O 1
ATOM 767 N N . LYS A 1 91 ? 11.383 -10.904 -3.361 1.00 74.62 91 LYS A N 1
ATOM 768 C CA . LYS A 1 91 ? 12.079 -10.486 -4.566 1.00 74.62 91 LYS A CA 1
ATOM 769 C C . LYS A 1 91 ? 11.347 -9.301 -5.174 1.00 74.62 91 LYS A C 1
ATOM 771 O O . LYS A 1 91 ? 10.123 -9.244 -5.216 1.00 74.62 91 LYS A O 1
ATOM 776 N N . SER A 1 92 ? 12.138 -8.337 -5.625 1.00 89.31 92 SER A N 1
ATOM 777 C CA . SER A 1 92 ? 11.662 -7.232 -6.448 1.00 89.31 92 SER A CA 1
ATOM 778 C C . SER A 1 92 ? 10.869 -7.760 -7.643 1.00 89.31 92 SER A C 1
ATOM 780 O O . SER A 1 92 ? 11.227 -8.800 -8.202 1.00 89.31 92 SER A O 1
ATOM 782 N N . TYR A 1 93 ? 9.829 -7.038 -8.058 1.00 92.12 93 TYR A N 1
ATOM 783 C CA . TYR A 1 93 ? 9.139 -7.363 -9.300 1.00 92.12 93 TYR A CA 1
ATOM 784 C C . TYR A 1 93 ? 10.113 -7.307 -10.476 1.00 92.12 93 TYR A C 1
ATOM 786 O O . TYR A 1 93 ? 10.942 -6.398 -10.577 1.00 92.12 93 TYR A O 1
ATOM 794 N N . SER A 1 94 ? 10.010 -8.282 -11.379 1.00 92.06 94 SER A N 1
ATOM 795 C CA . SER A 1 94 ? 10.823 -8.283 -12.592 1.00 92.06 94 SER A CA 1
ATOM 796 C C . SER A 1 94 ? 10.417 -7.137 -13.516 1.00 92.06 94 SER A C 1
ATOM 798 O O . SER A 1 94 ? 9.313 -6.595 -13.425 1.00 92.06 94 SER A O 1
ATOM 800 N N . ARG A 1 95 ? 11.287 -6.801 -14.474 1.00 91.06 95 ARG A N 1
ATOM 801 C CA . ARG A 1 95 ? 10.957 -5.779 -15.467 1.00 91.06 95 ARG A CA 1
ATOM 802 C C . ARG A 1 95 ? 9.708 -6.144 -16.276 1.00 91.06 95 ARG A C 1
ATOM 804 O O . ARG A 1 95 ? 8.851 -5.289 -16.455 1.00 91.06 95 ARG A O 1
ATOM 811 N N . ALA A 1 96 ? 9.562 -7.419 -16.638 1.00 93.06 96 ALA A N 1
ATOM 812 C CA . ALA A 1 96 ? 8.378 -7.931 -17.323 1.00 93.06 96 ALA A CA 1
ATOM 813 C C . ALA A 1 96 ? 7.093 -7.733 -16.500 1.00 93.06 96 ALA A C 1
ATOM 815 O O . ALA A 1 96 ? 6.077 -7.333 -17.054 1.00 93.06 96 ALA A O 1
ATOM 816 N N . ASN A 1 97 ? 7.142 -7.927 -15.174 1.00 91.62 97 ASN A N 1
ATOM 817 C CA . ASN A 1 97 ? 5.981 -7.672 -14.311 1.00 91.62 97 ASN A CA 1
ATOM 818 C C . ASN A 1 97 ? 5.560 -6.197 -14.303 1.00 91.62 97 ASN A C 1
ATOM 820 O O . ASN A 1 97 ? 4.377 -5.905 -14.144 1.00 91.62 97 ASN A O 1
ATOM 824 N N . LEU A 1 98 ? 6.518 -5.274 -14.418 1.00 93.94 98 LEU A N 1
ATOM 825 C CA . LEU A 1 98 ? 6.238 -3.838 -14.438 1.00 93.94 98 LEU A CA 1
ATOM 826 C C . LEU A 1 98 ? 5.799 -3.359 -15.822 1.00 93.94 98 LEU A C 1
ATOM 828 O O . LEU A 1 98 ? 4.939 -2.488 -15.901 1.00 93.94 98 LEU A O 1
ATOM 832 N N . ASP A 1 99 ? 6.377 -3.906 -16.891 1.00 94.81 99 ASP A N 1
ATOM 833 C CA . ASP A 1 99 ? 5.986 -3.574 -18.262 1.00 94.81 99 ASP A CA 1
ATOM 834 C C . ASP A 1 99 ? 4.565 -4.080 -18.558 1.00 94.81 99 ASP A C 1
ATOM 836 O O . ASP A 1 99 ? 3.755 -3.312 -19.060 1.00 94.81 99 ASP A O 1
ATOM 840 N N . GLU A 1 100 ? 4.194 -5.271 -18.075 1.00 94.81 100 GLU A N 1
ATOM 841 C CA . GLU A 1 100 ? 2.805 -5.760 -18.099 1.00 94.81 100 GLU A CA 1
ATOM 842 C C . GLU A 1 100 ? 1.826 -4.747 -17.470 1.00 94.81 100 GLU A C 1
ATOM 844 O O . GLU A 1 100 ? 0.800 -4.410 -18.058 1.00 94.81 100 GLU A O 1
ATOM 849 N N . MET A 1 101 ? 2.161 -4.203 -16.293 1.00 93.88 101 MET A N 1
ATOM 850 C CA . MET A 1 101 ? 1.328 -3.196 -15.621 1.00 93.88 101 MET A CA 1
ATOM 851 C C . MET A 1 101 ? 1.255 -1.873 -16.392 1.00 93.88 101 MET A C 1
ATOM 853 O O . MET A 1 101 ? 0.242 -1.177 -16.317 1.00 93.88 101 MET A O 1
ATOM 857 N N . LYS A 1 102 ? 2.331 -1.495 -17.089 1.00 93.31 102 LYS A N 1
ATOM 858 C CA . LYS A 1 102 ? 2.377 -0.283 -17.916 1.00 93.31 102 LYS A CA 1
ATOM 859 C C . LYS A 1 102 ? 1.495 -0.439 -19.140 1.00 93.31 102 LYS A C 1
ATOM 861 O O . LYS A 1 102 ? 0.692 0.450 -19.399 1.00 93.31 102 LYS 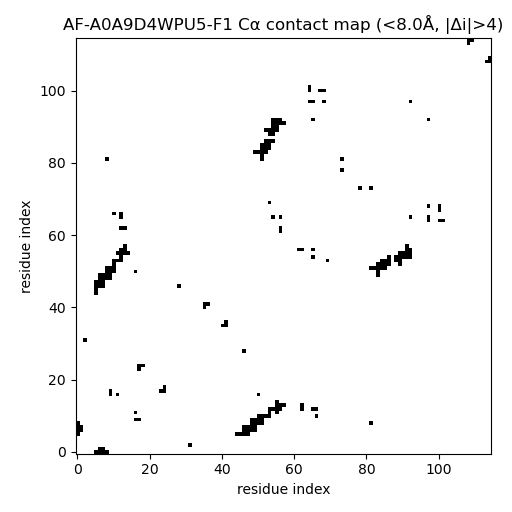A O 1
ATOM 866 N N . ASP A 1 103 ? 1.616 -1.558 -19.838 1.00 94.44 103 ASP A N 1
ATOM 867 C CA . ASP A 1 103 ? 0.863 -1.830 -21.057 1.00 94.44 103 ASP A CA 1
ATOM 868 C C . ASP A 1 103 ? -0.640 -1.901 -20.764 1.00 94.44 103 ASP A C 1
ATOM 870 O O . AS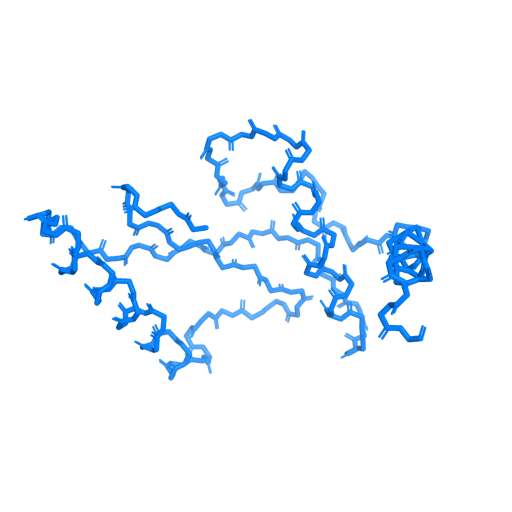P A 1 103 ? -1.427 -1.234 -21.435 1.00 94.44 103 ASP A O 1
ATOM 874 N N . GLU A 1 104 ? -1.040 -2.605 -19.699 1.00 91.81 104 GLU A N 1
ATOM 875 C CA . GLU A 1 104 ? -2.441 -2.661 -19.256 1.00 91.81 104 GLU A CA 1
ATOM 876 C C . GLU A 1 104 ? -2.989 -1.274 -18.882 1.00 91.81 104 GLU A C 1
ATOM 878 O O . GLU A 1 104 ? -4.108 -0.921 -19.265 1.00 91.81 104 GLU A O 1
ATOM 883 N N . LEU A 1 105 ? -2.209 -0.460 -18.159 1.00 90.25 105 LEU A N 1
ATOM 884 C CA . LEU A 1 105 ? -2.621 0.895 -17.786 1.00 90.25 105 LEU A CA 1
ATOM 885 C C . LEU A 1 105 ? -2.737 1.812 -19.011 1.00 90.25 105 LEU A C 1
ATOM 887 O O . LEU A 1 105 ? -3.709 2.557 -19.123 1.00 90.25 105 LEU A O 1
ATOM 891 N N . CYS A 1 106 ? -1.767 1.758 -19.924 1.00 92.50 106 CYS A N 1
ATOM 892 C CA . CYS A 1 106 ? -1.792 2.507 -21.177 1.00 92.50 106 CYS A CA 1
ATOM 893 C C . CYS A 1 106 ? -3.025 2.140 -22.003 1.00 92.50 106 CYS A C 1
ATOM 895 O O . CYS A 1 106 ? -3.752 3.034 -22.436 1.00 92.50 106 CYS A O 1
ATOM 897 N N . GLN A 1 107 ? -3.298 0.843 -22.162 1.00 93.31 107 GLN A N 1
ATOM 898 C CA . GLN A 1 107 ? -4.463 0.362 -22.896 1.00 93.31 107 GLN A CA 1
ATOM 899 C C . GLN A 1 107 ? -5.764 0.857 -22.257 1.00 93.31 107 GLN A C 1
ATOM 901 O O . GLN A 1 107 ? -6.610 1.421 -22.946 1.00 93.31 107 GLN A O 1
ATOM 906 N N . PHE A 1 108 ? -5.893 0.750 -20.931 1.00 90.75 108 PHE A N 1
ATOM 907 C CA . PHE A 1 108 ? -7.062 1.254 -20.211 1.00 90.75 108 PHE A CA 1
ATOM 908 C C . PHE A 1 108 ? -7.278 2.758 -20.423 1.00 90.75 108 PHE A C 1
ATOM 910 O O . PHE A 1 108 ? -8.399 3.194 -20.674 1.00 90.75 108 PHE A O 1
ATOM 917 N N . ILE A 1 109 ? -6.217 3.562 -20.336 1.00 90.81 109 ILE A N 1
ATOM 918 C CA . ILE A 1 109 ? -6.298 5.015 -20.524 1.00 90.81 109 ILE A CA 1
ATOM 919 C C . ILE A 1 109 ? -6.763 5.363 -21.947 1.00 90.81 109 ILE A C 1
ATOM 921 O O . ILE A 1 109 ? -7.626 6.232 -22.107 1.00 90.81 109 ILE A O 1
ATOM 925 N N . VAL A 1 110 ? -6.221 4.673 -22.956 1.00 92.81 110 VAL A N 1
ATOM 926 C CA . VAL A 1 110 ? -6.606 4.838 -24.367 1.00 92.81 110 VAL A CA 1
ATOM 927 C C . VAL A 1 110 ? -8.069 4.445 -24.580 1.00 92.81 110 VAL A C 1
ATOM 929 O O . VAL A 1 110 ? -8.832 5.209 -25.173 1.00 92.81 110 VAL A O 1
ATOM 932 N N . ASP A 1 111 ? -8.492 3.301 -24.043 1.00 92.31 111 ASP A N 1
ATOM 933 C CA . ASP A 1 111 ? -9.853 2.783 -24.214 1.00 92.31 111 ASP A CA 1
ATOM 934 C C . ASP A 1 111 ? -10.906 3.663 -23.535 1.00 92.31 111 ASP A C 1
ATOM 936 O O . ASP A 1 111 ? -11.996 3.874 -24.071 1.00 92.31 111 ASP A O 1
ATOM 940 N N . GLN A 1 112 ? -10.585 4.212 -22.362 1.00 86.81 112 GLN A N 1
ATOM 941 C CA . GLN A 1 112 ? -11.481 5.097 -21.617 1.00 86.81 112 GLN A CA 1
ATOM 942 C C . GLN A 1 112 ? -11.484 6.544 -22.139 1.00 86.81 112 GLN A C 1
ATOM 944 O O . GLN A 1 112 ? -12.238 7.361 -21.609 1.00 86.81 112 GLN A O 1
ATOM 949 N N . ARG A 1 113 ? -10.674 6.878 -23.160 1.00 67.56 113 ARG A N 1
ATOM 950 C CA . ARG A 1 113 ? -10.505 8.248 -23.692 1.00 67.56 113 ARG A CA 1
ATOM 951 C C . ARG A 1 113 ? -10.248 9.285 -22.591 1.00 67.56 113 ARG A C 1
ATOM 953 O O . ARG A 1 113 ? -10.818 10.375 -22.598 1.00 67.56 113 ARG A O 1
ATOM 960 N N . ILE A 1 114 ? -9.435 8.922 -21.597 1.00 65.88 114 ILE A N 1
ATOM 961 C CA . ILE A 1 114 ? -9.054 9.837 -20.501 1.00 65.88 114 ILE A CA 1
ATOM 962 C C . ILE A 1 114 ? -7.983 10.848 -20.977 1.00 65.88 114 ILE A C 1
ATOM 964 O O . ILE A 1 114 ? -7.639 11.790 -20.264 1.00 65.88 114 ILE A O 1
ATOM 968 N N . ILE A 1 115 ? -7.524 10.693 -22.219 1.00 56.84 115 ILE A N 1
ATOM 969 C CA . ILE A 1 115 ? -6.678 11.599 -23.001 1.00 56.84 115 ILE A CA 1
ATOM 970 C C . ILE A 1 115 ? -7.201 11.685 -24.432 1.00 56.84 115 ILE A C 1
ATOM 972 O O . ILE A 1 115 ? -7.822 10.696 -24.891 1.00 56.84 115 ILE A O 1
#

Solvent-accessible surface area (backbone atoms only — not comparable to full-atom values): 7006 Å² total; per-residue (Å²): 110,42,80,90,78,33,37,41,72,44,76,51,42,78,75,71,58,65,83,82,38,57,66,60,50,51,52,53,52,51,51,52,52,53,51,34,60,74,68,68,55,82,74,82,76,70,77,43,78,43,70,37,51,50,42,38,57,96,67,90,78,58,56,68,55,52,54,52,48,51,53,50,52,52,59,72,67,66,57,97,68,82,52,50,77,59,45,94,51,75,55,46,75,52,70,68,62,49,48,52,54,48,52,54,49,52,50,50,42,61,75,67,54,80,107

Radius of gyration: 16.44 Å; Cα contacts (8 Å, |Δi|>4): 107; chains: 1; bounding box: 38×28×45 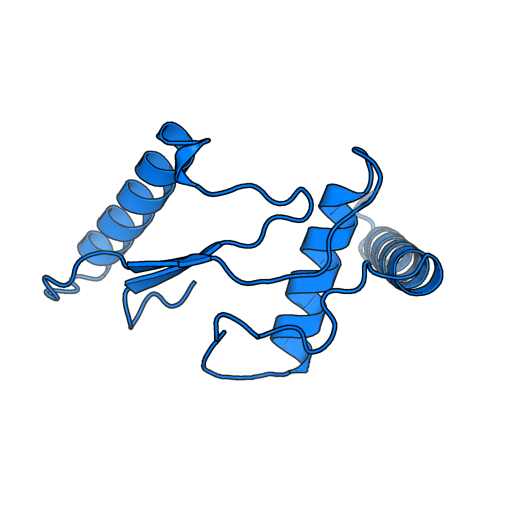Å

Organism: Pisum sativum (NCBI:txid3888)

Mean predicted aligned error: 5.42 Å